Protein AF-A0A6V7IUK2-F1 (afdb_monomer_lite)

Structure (mmCIF, N/CA/C/O backbone):
data_AF-A0A6V7IUK2-F1
#
_entry.id   AF-A0A6V7IUK2-F1
#
loop_
_atom_site.group_PDB
_atom_site.id
_atom_site.type_symbol
_atom_site.label_atom_id
_atom_site.label_alt_id
_atom_site.label_comp_id
_atom_site.label_asym_id
_atom_site.label_entity_id
_atom_site.label_seq_id
_atom_site.pdbx_PDB_ins_code
_atom_site.Cartn_x
_atom_site.Cartn_y
_atom_site.Cartn_z
_atom_site.occupancy
_atom_site.B_iso_or_equiv
_atom_site.auth_seq_id
_atom_site.auth_comp_id
_atom_site.auth_asym_id
_atom_site.auth_atom_id
_atom_site.pdbx_PDB_model_num
ATOM 1 N N . TYR A 1 1 ? -4.879 20.194 17.201 1.00 34.03 1 TYR A N 1
ATOM 2 C CA . TYR A 1 1 ? -4.768 18.746 16.949 1.00 34.03 1 TYR A CA 1
ATOM 3 C C . TYR A 1 1 ? -3.937 18.128 18.060 1.00 34.03 1 TYR A C 1
ATOM 5 O O . TYR A 1 1 ? -2.717 18.148 17.996 1.00 34.03 1 TYR A O 1
ATOM 13 N N . SER A 1 2 ? -4.592 17.728 19.152 1.00 26.80 2 SER A N 1
ATOM 14 C CA . SER A 1 2 ? -3.918 17.222 20.351 1.00 26.80 2 SER A CA 1
ATOM 15 C C . SER A 1 2 ? -3.700 15.717 20.202 1.00 26.80 2 SER A C 1
ATOM 17 O O . SER A 1 2 ? -4.651 14.947 20.303 1.00 26.80 2 SER A O 1
ATOM 19 N N . PHE A 1 3 ? -2.460 15.304 19.933 1.00 36.00 3 PHE A N 1
ATOM 20 C CA . PHE A 1 3 ? -2.015 13.919 20.094 1.00 36.00 3 PHE A CA 1
ATOM 21 C C . PHE A 1 3 ? -1.876 13.629 21.594 1.00 36.00 3 PHE A C 1
ATOM 23 O O . PHE A 1 3 ? -0.787 13.616 22.158 1.00 36.00 3 PHE A O 1
ATOM 30 N N . TYR A 1 4 ? -3.005 13.431 22.260 1.00 38.09 4 TYR A N 1
ATOM 31 C CA . TYR A 1 4 ? -3.057 12.794 23.566 1.00 38.09 4 TYR A CA 1
ATOM 32 C C . TYR A 1 4 ? -3.874 11.528 23.385 1.00 38.09 4 TYR A C 1
ATOM 34 O O . TYR A 1 4 ? -5.070 11.621 23.144 1.00 38.09 4 TYR A O 1
ATOM 42 N N . ASN A 1 5 ? -3.242 10.361 23.506 1.00 32.66 5 ASN A N 1
ATOM 43 C CA . ASN A 1 5 ? -3.764 9.340 24.409 1.00 32.66 5 ASN A CA 1
ATOM 44 C C . ASN A 1 5 ? -2.790 8.170 24.586 1.00 32.66 5 ASN A C 1
ATOM 46 O O . ASN A 1 5 ? -2.592 7.328 23.717 1.00 32.66 5 ASN A O 1
ATOM 50 N N . ARG A 1 6 ? -2.166 8.192 25.770 1.00 34.81 6 ARG A N 1
ATOM 51 C CA . ARG A 1 6 ? -2.012 7.080 26.717 1.00 34.81 6 ARG A CA 1
ATOM 52 C C . ARG A 1 6 ? -2.088 5.672 26.117 1.00 34.81 6 ARG A C 1
ATOM 54 O O . ARG A 1 6 ? -3.158 5.108 25.928 1.00 34.81 6 ARG A O 1
ATOM 61 N N . VAL A 1 7 ? -0.914 5.064 25.973 1.00 36.41 7 VAL A N 1
ATOM 62 C CA . VAL A 1 7 ? -0.760 3.610 25.909 1.00 36.41 7 VAL A CA 1
ATOM 63 C C . VAL A 1 7 ? -0.967 3.049 27.319 1.00 36.41 7 VAL A C 1
ATOM 65 O O . VAL A 1 7 ? -0.071 3.138 28.154 1.00 36.41 7 VAL A O 1
ATOM 68 N N . CYS A 1 8 ? -2.124 2.448 27.587 1.00 32.81 8 CYS A N 1
ATOM 69 C CA . CYS A 1 8 ? -2.295 1.527 28.710 1.00 32.81 8 CYS A CA 1
ATOM 70 C C . CYS A 1 8 ? -2.290 0.098 28.156 1.00 32.81 8 CYS A C 1
ATOM 72 O O . CYS A 1 8 ? -3.260 -0.352 27.556 1.00 32.81 8 CYS A O 1
ATOM 74 N N . ARG A 1 9 ? -1.175 -0.623 28.331 1.00 39.91 9 ARG A N 1
ATOM 75 C CA . ARG A 1 9 ? -1.106 -2.073 28.097 1.00 39.91 9 ARG A CA 1
ATOM 76 C C . ARG A 1 9 ? -1.384 -2.795 29.413 1.00 39.91 9 ARG A C 1
ATOM 78 O O . ARG A 1 9 ? -0.522 -2.812 30.288 1.00 39.91 9 ARG A O 1
ATOM 85 N N . CYS A 1 10 ? -2.523 -3.472 29.526 1.00 35.16 10 CYS A N 1
ATOM 86 C CA . CYS A 1 10 ? -2.682 -4.557 30.495 1.00 35.16 10 CYS A CA 1
ATOM 87 C C . CYS A 1 10 ? -1.971 -5.802 29.949 1.00 35.16 10 CYS A C 1
ATOM 89 O O . CYS A 1 10 ? -2.578 -6.665 29.322 1.00 35.16 10 CYS A O 1
ATOM 91 N N . ASN A 1 11 ? -0.652 -5.872 30.137 1.00 35.56 11 ASN A N 1
ATOM 92 C CA . ASN A 1 11 ? 0.118 -7.069 29.820 1.00 35.56 11 ASN A CA 1
ATOM 93 C C . ASN A 1 11 ? -0.055 -8.061 30.985 1.00 35.56 11 ASN A C 1
ATOM 95 O O . ASN A 1 11 ? 0.592 -7.920 32.021 1.00 35.56 11 ASN A O 1
ATOM 99 N N . PHE A 1 12 ? -0.947 -9.048 30.844 1.00 38.00 12 PHE A N 1
ATOM 100 C CA . PHE A 1 12 ? -1.102 -10.170 31.788 1.00 38.00 12 PHE A CA 1
ATOM 101 C C . PHE A 1 12 ? 0.056 -11.176 31.633 1.00 38.00 12 PHE A C 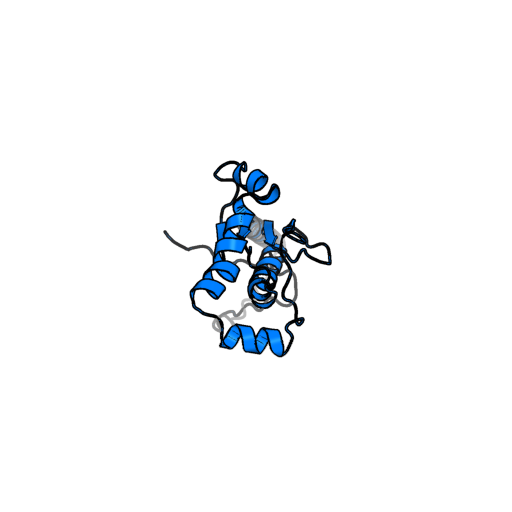1
ATOM 103 O O . PHE A 1 12 ? -0.129 -12.370 31.419 1.00 38.00 12 PHE A O 1
ATOM 110 N N . GLY A 1 13 ? 1.284 -10.670 31.708 1.00 38.56 13 GLY A N 1
ATOM 111 C CA . GLY A 1 13 ? 2.506 -11.425 31.497 1.00 38.56 13 GLY A CA 1
ATOM 112 C C . GLY A 1 13 ? 3.643 -10.832 32.313 1.00 38.56 13 GLY A C 1
ATOM 113 O O . GLY A 1 13 ? 4.336 -9.932 31.855 1.00 38.56 13 GLY A O 1
ATOM 114 N N . SER A 1 14 ? 3.877 -11.431 33.483 1.00 36.75 14 SER A N 1
ATOM 115 C CA . SER A 1 14 ? 5.091 -11.331 34.313 1.00 36.75 14 SER A CA 1
ATOM 116 C C . SER A 1 14 ? 5.326 -10.017 35.083 1.00 36.75 14 SER A C 1
ATOM 118 O O . SER A 1 14 ? 5.820 -9.033 34.553 1.00 36.75 14 SER A O 1
ATOM 120 N N . ARG A 1 15 ? 5.093 -10.105 36.403 1.00 32.69 15 ARG A N 1
ATOM 121 C CA . ARG A 1 15 ? 5.596 -9.242 37.494 1.00 32.69 15 ARG A CA 1
ATOM 122 C C . ARG A 1 15 ? 5.200 -7.763 37.449 1.00 32.69 15 ARG A C 1
ATOM 124 O O . ARG A 1 15 ? 5.871 -6.916 36.872 1.00 32.69 15 ARG A O 1
ATOM 131 N N . ILE A 1 16 ? 4.164 -7.451 38.223 1.00 32.62 16 ILE A N 1
ATOM 132 C CA . ILE A 1 16 ? 3.843 -6.088 38.639 1.00 32.62 16 ILE A CA 1
ATOM 133 C C . ILE A 1 16 ? 4.834 -5.686 39.743 1.00 32.62 16 ILE A C 1
ATOM 135 O O . ILE A 1 16 ? 4.763 -6.203 40.857 1.00 32.62 16 ILE A O 1
ATOM 139 N N . TYR A 1 17 ? 5.760 -4.777 39.439 1.00 29.52 17 TYR A N 1
ATOM 140 C CA . TYR A 1 17 ? 6.566 -4.090 40.449 1.00 29.52 17 TYR A CA 1
ATOM 141 C C . TYR A 1 17 ? 5.876 -2.772 40.807 1.00 29.52 17 TYR A C 1
ATOM 143 O O . TYR A 1 17 ? 5.916 -1.812 40.042 1.00 29.52 17 TYR A O 1
ATOM 151 N N . PHE A 1 18 ? 5.237 -2.721 41.975 1.00 31.45 18 PHE A N 1
ATOM 152 C CA . PHE A 1 18 ? 4.810 -1.459 42.571 1.00 31.45 18 PHE A CA 1
ATOM 153 C C . PHE A 1 18 ? 6.009 -0.838 43.299 1.00 31.45 18 PHE A C 1
ATOM 155 O O . PHE A 1 18 ? 6.394 -1.308 44.368 1.00 31.45 18 PHE A O 1
ATOM 162 N N . TYR A 1 19 ? 6.605 0.215 42.734 1.00 27.69 19 TYR A N 1
ATOM 163 C CA . TYR A 1 19 ? 7.502 1.093 43.490 1.00 27.69 19 TYR A CA 1
ATOM 164 C C . TYR A 1 19 ? 6.646 1.965 44.416 1.00 27.69 19 TYR A C 1
ATOM 166 O O . TYR A 1 19 ? 6.099 2.986 44.006 1.00 27.69 19 TYR A O 1
ATOM 174 N N . LEU A 1 20 ? 6.489 1.520 45.663 1.00 35.44 20 LEU A N 1
ATOM 175 C CA . LEU A 1 20 ? 5.930 2.330 46.744 1.00 35.44 20 LEU A CA 1
ATOM 176 C C . LEU A 1 20 ? 7.048 3.203 47.350 1.00 35.44 20 LEU A C 1
ATOM 178 O O . LEU A 1 20 ? 8.143 2.687 47.587 1.00 35.44 20 LEU A O 1
ATOM 182 N N . PRO A 1 21 ? 6.809 4.502 47.618 1.00 29.88 21 PRO A N 1
ATOM 183 C CA . PRO A 1 21 ? 7.774 5.355 48.304 1.00 29.88 21 PRO A CA 1
ATOM 184 C C . PRO A 1 21 ? 8.076 4.808 49.706 1.00 29.88 21 PRO A C 1
ATOM 186 O O . PRO A 1 21 ? 7.180 4.365 50.425 1.00 29.88 21 PRO A O 1
ATOM 189 N N . SER A 1 22 ? 9.343 4.869 50.108 1.00 36.28 22 SER A N 1
ATOM 190 C CA . SER A 1 22 ? 9.926 4.278 51.322 1.00 36.28 22 SER A CA 1
ATOM 191 C C . SER A 1 22 ? 9.478 4.898 52.661 1.00 36.28 22 SER A C 1
ATOM 193 O O . SER A 1 22 ? 10.159 4.731 53.668 1.00 36.28 22 SER A O 1
ATOM 195 N N . SER A 1 23 ? 8.339 5.593 52.718 1.00 35.88 23 SER A N 1
ATOM 196 C CA . SER A 1 23 ? 7.868 6.313 53.912 1.00 35.88 23 SER A CA 1
ATOM 197 C C . SER A 1 23 ? 6.801 5.589 54.748 1.00 35.88 23 SER A C 1
ATOM 199 O O . SER A 1 23 ? 6.322 6.159 55.722 1.00 35.88 23 SER A O 1
ATOM 201 N N . PHE A 1 24 ? 6.448 4.332 54.445 1.00 41.28 24 PHE A N 1
ATOM 202 C CA . PHE A 1 24 ? 5.390 3.599 55.169 1.00 41.28 24 PHE A CA 1
ATOM 203 C C . PHE A 1 24 ? 5.816 2.234 55.738 1.00 41.28 24 PHE A C 1
ATOM 205 O O . PHE A 1 24 ? 5.001 1.323 55.876 1.00 41.28 24 PHE A O 1
ATOM 212 N N . TYR A 1 25 ? 7.075 2.092 56.161 1.00 36.56 25 TYR A N 1
ATOM 213 C CA . TYR A 1 25 ? 7.457 1.047 57.124 1.00 36.56 25 TYR A CA 1
ATOM 214 C C . TYR A 1 25 ? 7.071 1.491 58.544 1.00 36.56 25 TYR A C 1
ATOM 216 O O . TYR A 1 25 ? 7.912 1.804 59.379 1.00 36.56 25 TYR A O 1
ATOM 224 N N . GLY A 1 26 ? 5.767 1.563 58.804 1.00 32.22 26 GLY A N 1
ATOM 225 C CA . GLY A 1 26 ? 5.199 1.820 60.123 1.00 32.22 26 GLY A CA 1
ATOM 226 C C . GLY A 1 26 ? 4.208 0.718 60.451 1.00 32.22 26 GLY A C 1
ATOM 227 O O . GLY A 1 26 ? 3.106 0.689 59.909 1.00 32.22 26 GLY A O 1
ATOM 228 N N . ALA A 1 27 ? 4.623 -0.219 61.300 1.00 41.84 27 ALA A N 1
ATOM 229 C CA . ALA A 1 27 ? 3.822 -1.350 61.740 1.00 41.84 27 ALA A CA 1
ATOM 230 C C . ALA A 1 27 ? 2.506 -0.882 62.387 1.00 41.84 27 ALA A C 1
ATOM 232 O O . ALA A 1 27 ? 2.485 -0.448 63.535 1.00 41.84 27 ALA A O 1
ATOM 233 N N . PHE A 1 28 ? 1.395 -1.016 61.664 1.00 32.41 28 PHE A N 1
ATOM 234 C CA . PHE A 1 28 ? 0.052 -0.879 62.219 1.00 32.41 28 PHE A CA 1
ATOM 235 C C . PHE A 1 28 ? -0.680 -2.212 62.043 1.00 32.41 28 PHE A C 1
ATOM 237 O O . PHE A 1 28 ? -1.428 -2.440 61.093 1.00 32.41 28 PHE A O 1
ATOM 244 N N . MET A 1 29 ? -0.417 -3.138 62.969 1.00 35.12 29 MET A N 1
ATOM 245 C CA . MET A 1 29 ? -1.162 -4.390 63.111 1.00 35.12 29 MET A CA 1
ATOM 246 C C . MET A 1 29 ? -2.574 -4.075 63.624 1.00 35.12 29 MET A C 1
ATOM 248 O O . MET A 1 29 ? -2.879 -4.214 64.808 1.00 35.12 29 MET A O 1
ATOM 252 N N . ILE A 1 30 ? -3.455 -3.624 62.729 1.00 41.69 30 ILE A N 1
ATOM 253 C CA . ILE A 1 30 ? -4.883 -3.500 63.023 1.00 41.69 30 ILE A CA 1
ATOM 254 C C . ILE A 1 30 ? -5.449 -4.918 63.127 1.00 41.69 30 ILE A C 1
ATOM 256 O O . ILE A 1 30 ? -5.528 -5.635 62.128 1.00 41.69 30 ILE A O 1
ATOM 260 N N . ARG A 1 31 ? -5.888 -5.327 64.327 1.00 42.34 31 ARG A N 1
ATOM 261 C CA . ARG A 1 31 ? -6.747 -6.510 64.505 1.00 42.34 31 ARG A CA 1
ATOM 262 C C . ARG A 1 31 ? -8.021 -6.315 63.673 1.00 42.34 31 ARG A C 1
ATOM 264 O O . ARG A 1 31 ? -8.949 -5.609 64.063 1.00 42.34 31 ARG A O 1
ATOM 271 N N . TYR A 1 32 ? -8.035 -6.917 62.488 1.00 40.19 32 TYR A N 1
ATOM 272 C CA . TYR A 1 32 ? -9.094 -6.788 61.491 1.00 40.19 32 TYR A CA 1
ATOM 273 C C . TYR A 1 32 ? -10.211 -7.805 61.773 1.00 40.19 32 TYR A C 1
ATOM 275 O O . TYR A 1 32 ? -10.085 -8.988 61.456 1.00 40.19 32 TYR A O 1
ATOM 283 N N . GLY A 1 33 ? -11.312 -7.355 62.380 1.00 47.06 33 GLY A N 1
ATOM 284 C CA . GLY A 1 33 ? -12.516 -8.175 62.568 1.00 47.06 33 GLY A CA 1
ATOM 285 C C . GLY A 1 33 ? -13.192 -8.540 61.236 1.00 47.06 33 GLY A C 1
ATOM 286 O O . GLY A 1 33 ? -13.103 -7.787 60.264 1.00 47.06 33 GLY A O 1
ATOM 287 N N . ASN A 1 34 ? -13.897 -9.678 61.191 1.00 57.56 34 ASN A N 1
ATOM 288 C CA . ASN A 1 34 ? -14.511 -10.245 59.974 1.00 57.56 34 ASN A CA 1
ATOM 289 C C . ASN A 1 34 ? -15.402 -9.264 59.179 1.00 57.56 34 ASN A C 1
ATOM 291 O O . ASN A 1 34 ? -15.435 -9.331 57.953 1.00 57.56 34 ASN A O 1
ATOM 295 N N . SER A 1 35 ? -16.054 -8.303 59.843 1.00 57.59 35 SER A N 1
ATOM 296 C CA . SER A 1 35 ? -16.846 -7.248 59.185 1.00 57.59 35 SER A CA 1
ATOM 297 C C . SER A 1 35 ? -15.984 -6.273 58.360 1.00 57.59 35 SER A C 1
ATOM 299 O O . SER A 1 35 ? -16.288 -5.988 57.201 1.00 57.59 35 SER A O 1
ATOM 301 N N . LYS A 1 36 ? -14.835 -5.837 58.898 1.00 61.09 36 LYS A N 1
ATOM 302 C CA . LYS A 1 36 ? -13.908 -4.937 58.189 1.00 61.09 36 LYS A CA 1
ATOM 303 C C . LYS A 1 36 ? -13.193 -5.642 57.030 1.00 61.09 36 LYS A C 1
ATOM 305 O O . LYS A 1 36 ? -12.895 -5.003 56.026 1.00 61.09 36 LYS A O 1
ATOM 310 N N . LYS A 1 37 ? -12.977 -6.963 57.128 1.00 62.78 37 LYS A N 1
ATOM 311 C CA . LYS A 1 37 ? -12.449 -7.792 56.026 1.00 62.78 37 LYS A CA 1
ATOM 312 C C . LYS A 1 37 ? -13.415 -7.850 54.839 1.00 62.78 37 LYS A C 1
ATOM 314 O O . LYS A 1 37 ? -12.981 -7.681 53.706 1.00 62.78 37 LYS A O 1
ATOM 319 N N . MET A 1 38 ? -14.716 -8.022 55.091 1.00 66.94 38 MET A N 1
ATOM 320 C CA . MET A 1 38 ? -15.732 -7.992 54.029 1.00 66.94 38 MET A CA 1
ATOM 321 C C . MET A 1 38 ? -15.861 -6.608 53.382 1.00 66.94 38 MET A C 1
ATOM 323 O O . MET A 1 38 ? -16.020 -6.525 52.168 1.00 66.94 38 MET A O 1
ATOM 327 N N . ALA A 1 39 ? -15.751 -5.525 54.157 1.00 76.25 39 ALA A N 1
ATOM 328 C CA . ALA A 1 39 ? -15.745 -4.164 53.613 1.00 76.25 39 ALA A CA 1
ATOM 329 C C . ALA A 1 39 ? -14.512 -3.894 52.727 1.00 76.25 39 ALA A C 1
ATOM 331 O O . ALA A 1 39 ? -14.652 -3.360 51.629 1.00 76.25 39 ALA A O 1
ATOM 332 N N . MET A 1 40 ? -13.325 -4.336 53.157 1.00 78.38 40 MET A N 1
ATOM 333 C CA . MET A 1 40 ? -12.090 -4.260 52.367 1.00 78.38 40 MET A CA 1
ATOM 334 C C . MET A 1 40 ? -12.160 -5.089 51.081 1.00 78.38 40 MET A C 1
ATOM 336 O O . MET A 1 40 ? -11.781 -4.586 50.030 1.00 78.38 40 MET A O 1
ATOM 340 N N . LEU A 1 41 ? -12.680 -6.325 51.125 1.00 80.12 41 LEU A N 1
ATOM 341 C CA . LEU A 1 41 ? -12.854 -7.146 49.917 1.00 80.12 41 LEU A CA 1
ATOM 342 C C . LEU A 1 41 ? -13.822 -6.499 48.920 1.00 80.12 41 LEU A C 1
ATOM 344 O O . LEU A 1 41 ? -13.554 -6.499 47.721 1.00 80.12 41 LEU A O 1
ATOM 348 N N . LYS A 1 42 ? -14.925 -5.918 49.405 1.00 82.00 42 LYS A N 1
ATOM 349 C CA . LYS A 1 42 ? -15.879 -5.185 48.561 1.00 82.00 42 LYS A CA 1
ATOM 350 C C . LYS A 1 42 ? -15.233 -3.960 47.916 1.00 82.00 42 LYS A C 1
ATOM 352 O O . LYS A 1 42 ? -15.442 -3.729 46.731 1.00 82.00 42 LYS A O 1
ATOM 357 N N . PHE A 1 43 ? -14.419 -3.219 48.666 1.00 86.75 43 PHE A N 1
ATOM 358 C CA . PHE A 1 43 ? -13.679 -2.072 48.142 1.00 86.75 43 PHE A CA 1
ATOM 359 C C . PHE A 1 43 ? -12.639 -2.485 47.091 1.00 86.75 43 PHE A C 1
ATOM 361 O O . PHE A 1 43 ? -12.578 -1.880 46.026 1.00 86.75 43 PHE A O 1
ATOM 368 N N . LEU A 1 44 ? -11.877 -3.557 47.339 1.00 87.12 44 LEU A N 1
ATOM 369 C CA . LEU A 1 44 ? -10.900 -4.090 46.383 1.00 87.12 44 LEU A CA 1
ATOM 370 C C . LEU A 1 44 ? -11.575 -4.605 45.102 1.00 87.12 44 LEU A C 1
ATOM 372 O O . LEU A 1 44 ? -11.074 -4.380 44.004 1.00 87.12 44 LEU A O 1
ATOM 376 N N . SER A 1 45 ? -12.730 -5.261 45.245 1.00 86.19 45 SER A N 1
ATOM 377 C CA . SER A 1 45 ? -13.557 -5.715 44.125 1.00 86.19 45 SER A CA 1
ATOM 378 C C . SER A 1 45 ? -14.091 -4.540 43.307 1.00 86.19 45 SER A C 1
ATOM 380 O O . SER A 1 45 ? -14.032 -4.586 42.083 1.00 86.19 45 SER A O 1
ATOM 382 N N . LEU A 1 46 ? -14.590 -3.486 43.960 1.00 88.75 46 LEU A N 1
ATOM 383 C CA . LEU A 1 46 ? -15.049 -2.261 43.298 1.00 88.75 46 LEU A CA 1
ATOM 384 C C . LEU A 1 46 ? -13.906 -1.558 42.562 1.00 88.75 46 LEU A C 1
ATOM 386 O O . LEU A 1 46 ? -14.088 -1.137 41.424 1.00 88.75 46 LEU A O 1
ATOM 390 N N . LEU A 1 47 ? -12.723 -1.486 43.176 1.00 87.00 47 LEU A N 1
ATOM 391 C CA . LEU A 1 47 ? -11.529 -0.915 42.558 1.00 87.00 47 LEU A CA 1
ATOM 392 C C . LEU A 1 47 ? -11.094 -1.719 41.322 1.00 87.00 47 LEU A C 1
ATOM 394 O O . LEU A 1 47 ? -10.788 -1.126 40.294 1.00 87.00 47 LEU A O 1
ATOM 398 N N . MET A 1 48 ? -11.122 -3.054 41.388 1.00 85.62 48 MET A N 1
ATOM 399 C CA . MET A 1 48 ? -10.832 -3.920 40.238 1.00 85.62 48 MET A CA 1
ATOM 400 C C . MET A 1 48 ? -11.830 -3.724 39.094 1.00 85.62 48 MET A C 1
ATOM 402 O O . MET A 1 48 ? -11.421 -3.580 37.947 1.00 85.62 48 MET A O 1
ATOM 406 N N . VAL A 1 49 ? -13.131 -3.667 39.395 1.00 86.44 49 VAL A N 1
ATOM 407 C CA . VAL A 1 49 ? -14.168 -3.407 38.382 1.00 86.44 49 VAL A CA 1
ATOM 408 C C . VAL A 1 49 ? -13.973 -2.026 37.752 1.00 86.44 49 VAL A C 1
ATOM 410 O O . VAL A 1 49 ? -14.052 -1.899 36.534 1.00 86.44 49 VAL A O 1
ATOM 413 N N . LEU A 1 50 ? -13.643 -1.007 38.550 1.00 83.19 50 LEU A N 1
ATOM 414 C CA . LEU A 1 50 ? -13.374 0.344 38.056 1.00 83.19 50 LEU A CA 1
ATOM 415 C C . LEU A 1 50 ? -12.147 0.389 37.127 1.00 83.19 50 LEU A C 1
ATOM 417 O O . LEU A 1 50 ? -12.193 1.046 36.091 1.00 83.19 50 LEU A O 1
ATOM 421 N N . LEU A 1 51 ? -11.079 -0.345 37.460 1.00 81.44 51 LEU A N 1
ATOM 422 C CA . LEU A 1 51 ? -9.877 -0.456 36.625 1.00 81.44 51 LEU A CA 1
ATOM 423 C C . LEU A 1 51 ? -10.147 -1.188 35.301 1.00 81.44 51 LEU A C 1
ATOM 425 O O . LEU A 1 51 ? -9.594 -0.804 34.274 1.00 81.44 51 LEU A O 1
ATOM 429 N N . ILE A 1 52 ? -11.014 -2.205 35.303 1.00 79.00 52 ILE A N 1
ATOM 430 C CA . ILE A 1 52 ? -11.417 -2.922 34.082 1.00 79.00 52 ILE A CA 1
ATOM 431 C C . ILE A 1 52 ? -12.272 -2.020 33.178 1.00 79.00 52 ILE A C 1
ATOM 433 O O . ILE A 1 52 ? -12.074 -2.012 31.967 1.00 79.00 52 ILE A O 1
ATOM 437 N N . VAL A 1 53 ? -13.177 -1.220 33.752 1.00 76.25 53 VAL A N 1
ATOM 438 C CA . VAL A 1 53 ? -14.030 -0.275 33.005 1.00 76.25 53 VAL A CA 1
ATOM 439 C C . VAL A 1 53 ? -13.222 0.868 32.375 1.00 76.25 53 VAL A C 1
ATOM 441 O O . VAL A 1 53 ? -13.604 1.376 31.326 1.00 76.25 53 VAL A O 1
ATOM 444 N N . GLN A 1 54 ? -12.089 1.254 32.971 1.00 66.50 54 GLN A N 1
ATOM 445 C CA . GLN A 1 54 ? -11.174 2.257 32.406 1.00 66.50 54 GLN A CA 1
ATOM 446 C C . GLN A 1 54 ? -10.245 1.716 31.309 1.00 66.50 54 GLN A C 1
ATOM 448 O O . GLN A 1 54 ? -9.471 2.485 30.734 1.00 66.50 54 GLN A O 1
ATOM 453 N N . CYS A 1 55 ? -10.304 0.420 30.994 1.00 59.78 55 CYS A N 1
ATOM 454 C CA . CYS A 1 55 ? -9.626 -0.124 29.827 1.00 59.78 55 CYS A CA 1
ATOM 455 C C . CYS A 1 55 ? -10.414 0.288 28.575 1.00 59.78 55 CYS A C 1
ATOM 457 O O . CYS A 1 55 ? -11.211 -0.484 28.047 1.00 59.78 55 CYS A O 1
ATOM 459 N N . GLU A 1 56 ? -10.227 1.533 28.127 1.00 55.72 56 GLU A N 1
ATOM 460 C CA . GLU A 1 56 ? -10.739 1.970 26.831 1.00 55.72 56 GLU A CA 1
ATOM 461 C C . GLU A 1 56 ? -10.251 0.998 25.752 1.00 55.72 56 GLU A C 1
ATOM 463 O O . GLU A 1 56 ? -9.069 0.645 25.686 1.00 55.72 56 GLU A O 1
ATOM 468 N N . SER A 1 57 ? -11.177 0.560 24.904 1.00 55.31 57 SER A N 1
ATOM 469 C CA . SER A 1 57 ? -10.872 -0.169 23.683 1.00 55.31 57 SER A CA 1
ATOM 470 C C . SER A 1 57 ? -9.886 0.673 22.876 1.00 55.31 57 SER A C 1
ATOM 472 O O . SER A 1 57 ? -10.249 1.737 22.375 1.00 55.31 57 SER A O 1
ATOM 474 N N . THR A 1 58 ? -8.630 0.240 22.755 1.00 61.28 58 THR A N 1
ATOM 475 C CA . THR A 1 58 ? -7.696 0.894 21.836 1.00 61.28 58 THR A CA 1
ATOM 476 C C . THR A 1 58 ? -8.326 0.850 20.450 1.00 61.28 58 THR A C 1
ATOM 478 O O . THR A 1 58 ? -8.608 -0.241 19.951 1.00 61.28 58 THR A O 1
ATOM 481 N N . SER A 1 59 ? -8.602 2.012 19.856 1.00 67.38 59 SER A N 1
ATOM 482 C CA . SER A 1 59 ? -9.253 2.054 18.548 1.00 67.38 59 SER A CA 1
ATOM 483 C C . SER A 1 59 ? -8.329 1.431 17.504 1.00 67.38 59 SER A C 1
ATOM 485 O O . SER A 1 59 ? -7.236 1.934 17.224 1.00 67.38 59 SER A O 1
ATOM 487 N N . ALA A 1 60 ? -8.759 0.301 16.952 1.00 87.62 60 ALA A N 1
ATOM 488 C CA . ALA A 1 60 ? -8.116 -0.334 15.821 1.00 87.62 60 ALA A CA 1
ATOM 489 C C . ALA A 1 60 ? -8.333 0.532 14.575 1.00 87.62 60 ALA A C 1
ATOM 491 O O . ALA A 1 60 ? -9.369 0.444 13.924 1.00 87.62 60 ALA A O 1
ATOM 492 N N . LEU A 1 61 ? -7.353 1.383 14.259 1.00 94.56 61 LEU A N 1
ATOM 493 C CA . LEU A 1 61 ? -7.349 2.152 13.010 1.00 94.56 61 LEU A CA 1
ATOM 494 C C . LEU A 1 61 ? -7.457 1.235 11.785 1.00 94.56 61 LEU A C 1
ATOM 496 O O . LEU A 1 61 ? -6.813 0.180 11.735 1.00 94.56 61 LEU A O 1
ATOM 500 N N . ARG A 1 62 ? -8.206 1.691 10.781 1.00 96.75 62 ARG A N 1
ATOM 501 C CA . ARG A 1 62 ? -8.208 1.147 9.422 1.00 96.75 62 ARG A CA 1
ATOM 502 C C . ARG A 1 62 ? -7.191 1.919 8.590 1.00 96.75 62 ARG A C 1
ATOM 504 O O . ARG A 1 62 ? -7.369 3.105 8.314 1.00 96.75 62 ARG A O 1
ATOM 511 N N . ILE A 1 63 ? -6.116 1.246 8.209 1.00 97.88 63 ILE A N 1
ATOM 512 C CA . ILE A 1 63 ? -4.964 1.824 7.522 1.00 97.88 63 ILE A CA 1
ATOM 513 C C . ILE A 1 63 ? -4.965 1.332 6.080 1.00 97.88 63 ILE A C 1
ATOM 515 O O . ILE A 1 63 ? -4.937 0.127 5.835 1.00 97.88 63 ILE A O 1
ATOM 519 N N . LEU A 1 64 ? -4.945 2.266 5.135 1.00 98.06 64 LEU A N 1
ATOM 520 C CA . LEU A 1 64 ? -4.604 1.974 3.748 1.00 98.06 64 LEU A CA 1
ATOM 521 C C . LEU A 1 64 ? -3.134 2.300 3.533 1.00 98.06 64 LEU A C 1
ATOM 523 O O . LEU A 1 64 ? -2.689 3.402 3.855 1.00 98.06 64 LEU A O 1
ATOM 527 N N . SER A 1 65 ? -2.382 1.374 2.956 1.00 97.50 65 SER A N 1
ATOM 528 C CA . SER A 1 65 ? -0.993 1.627 2.612 1.00 97.50 65 SER A CA 1
ATOM 529 C C . SER A 1 65 ? -0.708 1.354 1.145 1.00 97.50 65 SER A C 1
ATOM 531 O O . SER A 1 65 ? -1.059 0.293 0.636 1.00 97.50 65 SER A O 1
ATOM 533 N N . VAL A 1 66 ? -0.081 2.315 0.465 1.00 96.62 66 VAL A N 1
ATOM 534 C CA . VAL A 1 66 ? 0.124 2.301 -0.985 1.00 96.62 66 VAL A CA 1
ATOM 535 C C . VAL A 1 66 ? 1.613 2.312 -1.308 1.00 96.62 66 VAL A C 1
ATOM 537 O O . VAL A 1 66 ? 2.281 3.318 -1.096 1.00 96.62 66 VAL A O 1
ATOM 540 N N . TRP A 1 67 ? 2.107 1.184 -1.827 1.00 95.81 67 TRP A N 1
ATOM 541 C CA . TRP A 1 67 ? 3.521 0.939 -2.141 1.00 95.81 67 TRP A CA 1
ATOM 542 C C . TRP A 1 67 ? 3.644 0.392 -3.566 1.00 95.81 67 TRP A C 1
ATOM 544 O O . TRP A 1 67 ? 3.771 -0.822 -3.781 1.00 95.81 67 TRP A O 1
ATOM 554 N N . PRO A 1 68 ? 3.491 1.271 -4.566 1.00 93.38 68 PRO A N 1
ATOM 555 C CA . PRO A 1 68 ? 3.314 0.864 -5.950 1.00 93.38 68 PRO 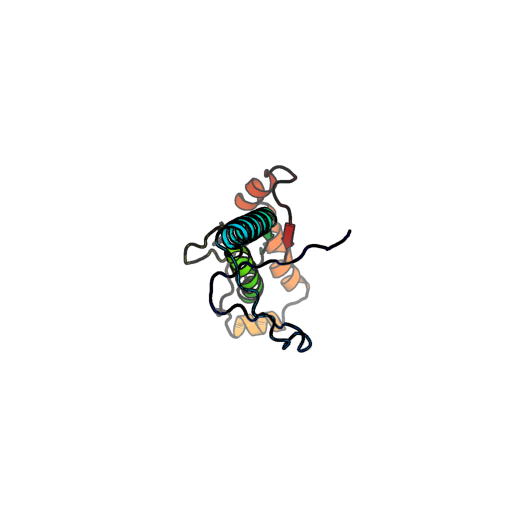A CA 1
ATOM 556 C C . PRO A 1 68 ? 4.643 0.568 -6.653 1.00 93.38 68 PRO A C 1
ATOM 558 O O . PRO A 1 68 ? 4.629 0.001 -7.739 1.00 93.38 68 PRO A O 1
ATOM 561 N N . PHE A 1 69 ? 5.794 0.923 -6.074 1.00 92.06 69 PHE A N 1
ATOM 562 C CA . PHE A 1 69 ? 7.077 0.665 -6.715 1.00 92.06 69 PHE A CA 1
ATOM 563 C C . PHE A 1 69 ? 7.455 -0.824 -6.633 1.00 92.06 69 PHE A C 1
ATOM 565 O O . PHE A 1 69 ? 7.463 -1.446 -5.569 1.00 92.06 69 PHE A O 1
ATOM 572 N N . ALA A 1 70 ? 7.823 -1.424 -7.769 1.00 91.62 70 ALA A N 1
ATOM 573 C CA . ALA A 1 70 ? 8.123 -2.856 -7.882 1.00 91.62 70 ALA A CA 1
ATOM 574 C C . ALA A 1 70 ? 9.527 -3.258 -7.364 1.00 91.62 70 ALA A C 1
ATOM 576 O O . ALA A 1 70 ? 10.068 -4.298 -7.752 1.00 91.62 70 ALA A O 1
ATOM 577 N N . GLY A 1 71 ? 10.136 -2.458 -6.484 1.00 90.19 71 GLY A N 1
ATOM 578 C CA . GLY A 1 71 ? 11.434 -2.724 -5.859 1.00 90.19 71 GLY A CA 1
ATOM 579 C C . GLY A 1 71 ? 11.298 -3.268 -4.436 1.00 90.19 71 GLY A C 1
ATOM 580 O O . GLY A 1 71 ? 10.630 -2.676 -3.593 1.00 90.19 71 GLY A O 1
ATOM 581 N N . LYS A 1 72 ? 11.965 -4.385 -4.109 1.00 91.50 72 LYS A N 1
ATOM 582 C CA . LYS A 1 72 ? 11.837 -4.976 -2.759 1.00 91.50 72 LYS A CA 1
ATOM 583 C C . LYS A 1 72 ? 12.378 -4.075 -1.642 1.00 91.50 72 LYS A C 1
ATOM 585 O O . LYS A 1 72 ? 11.848 -4.116 -0.534 1.00 91.50 72 LYS A O 1
ATOM 590 N N . SER A 1 73 ? 13.412 -3.285 -1.928 1.00 90.88 73 SER A N 1
ATOM 591 C CA . SER A 1 73 ? 14.035 -2.334 -0.991 1.00 90.88 73 SER A CA 1
ATOM 592 C C . SER A 1 73 ? 13.082 -1.230 -0.530 1.00 90.88 73 SER A C 1
ATOM 594 O O . SER A 1 73 ? 13.146 -0.802 0.615 1.00 90.88 73 SER A O 1
ATOM 596 N N . HIS A 1 74 ? 12.189 -0.832 -1.422 1.00 91.62 74 HIS A N 1
ATOM 597 C CA . HIS A 1 74 ? 11.171 0.197 -1.258 1.00 91.62 74 HIS A CA 1
ATOM 598 C C . HIS A 1 74 ? 9.957 -0.312 -0.461 1.00 91.62 74 HIS A C 1
ATOM 600 O O . HIS A 1 74 ? 9.379 0.385 0.355 1.00 91.62 74 HIS A O 1
ATOM 606 N N . PHE A 1 75 ? 9.645 -1.603 -0.574 1.00 94.88 75 PHE A N 1
ATOM 607 C CA . PHE A 1 75 ? 8.544 -2.227 0.168 1.00 94.88 75 PHE A CA 1
ATOM 608 C C . PHE A 1 75 ? 8.910 -2.684 1.596 1.00 94.88 75 PHE A C 1
ATOM 610 O O . PHE A 1 75 ? 8.063 -2.688 2.490 1.00 94.88 75 PHE A O 1
ATOM 617 N N . ILE A 1 76 ? 10.147 -3.144 1.829 1.00 94.44 76 ILE A N 1
ATOM 618 C CA . ILE A 1 76 ? 10.483 -3.951 3.021 1.00 94.44 76 ILE A CA 1
ATOM 619 C C . ILE A 1 76 ? 10.248 -3.231 4.355 1.00 94.44 76 ILE A C 1
ATOM 621 O O . ILE A 1 76 ? 9.817 -3.855 5.324 1.00 94.44 76 ILE A O 1
ATOM 625 N N . HIS A 1 77 ? 10.508 -1.928 4.423 1.00 93.31 77 HIS A N 1
ATOM 626 C CA . HIS A 1 77 ? 10.324 -1.171 5.658 1.00 93.31 77 HIS A CA 1
ATOM 627 C C . HIS A 1 77 ? 8.841 -0.928 5.965 1.00 93.31 77 HIS A C 1
ATOM 629 O O . HIS A 1 77 ? 8.438 -1.034 7.125 1.00 93.31 77 HIS A O 1
ATOM 635 N N . GLY A 1 78 ? 8.028 -0.669 4.934 1.00 95.12 78 GLY A N 1
ATOM 636 C CA . GLY A 1 78 ? 6.574 -0.583 5.053 1.00 95.12 78 GLY A CA 1
ATOM 637 C C . GLY A 1 78 ? 5.977 -1.886 5.572 1.00 95.12 78 GLY A C 1
ATOM 638 O O . GLY A 1 78 ? 5.243 -1.879 6.557 1.00 95.12 78 GLY A O 1
ATOM 639 N N . ASP A 1 79 ? 6.375 -3.014 4.981 1.00 95.88 79 ASP A N 1
ATOM 640 C CA . ASP A 1 79 ? 5.927 -4.353 5.377 1.00 95.88 79 ASP A CA 1
ATOM 641 C C . ASP A 1 79 ? 6.193 -4.645 6.862 1.00 95.88 79 ASP A C 1
ATOM 643 O O . ASP A 1 79 ? 5.292 -5.060 7.590 1.00 95.88 79 ASP A O 1
ATOM 647 N N . ILE A 1 80 ? 7.407 -4.365 7.347 1.00 95.69 80 ILE A N 1
ATOM 648 C CA . ILE A 1 80 ? 7.772 -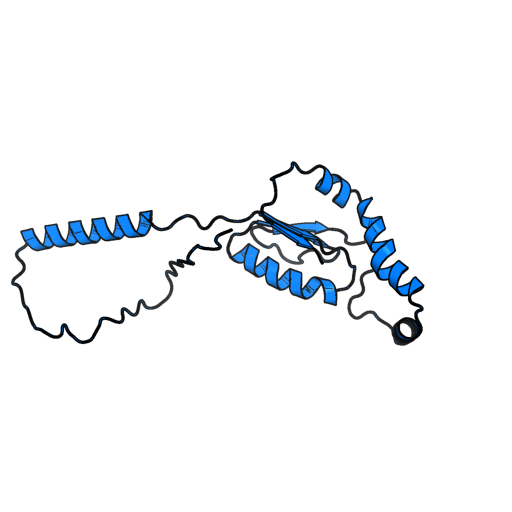4.583 8.756 1.00 95.69 80 ILE A CA 1
ATOM 649 C C . ILE A 1 80 ? 6.925 -3.705 9.687 1.00 95.69 80 ILE A C 1
ATOM 651 O O . ILE A 1 80 ? 6.371 -4.201 10.673 1.00 95.69 80 ILE A O 1
ATOM 655 N N . LEU A 1 81 ? 6.808 -2.410 9.379 1.00 95.94 81 LEU A N 1
ATOM 656 C CA . LEU A 1 81 ? 6.048 -1.462 10.192 1.00 95.94 81 LEU A CA 1
ATOM 657 C C . LEU A 1 81 ? 4.569 -1.854 10.268 1.00 95.94 81 LEU A C 1
ATOM 659 O O . LEU A 1 81 ? 3.991 -1.938 11.353 1.00 95.94 81 LEU A O 1
ATOM 663 N N . LEU A 1 82 ? 3.957 -2.103 9.114 1.00 97.06 82 LEU A N 1
ATOM 664 C CA . LEU A 1 82 ? 2.530 -2.362 9.002 1.00 97.06 82 LEU A CA 1
ATOM 665 C C . LEU A 1 82 ? 2.153 -3.715 9.604 1.00 97.06 82 LEU A C 1
ATOM 667 O O . LEU A 1 82 ? 1.099 -3.817 10.226 1.00 97.06 82 LEU A O 1
ATOM 671 N N . ARG A 1 83 ? 3.004 -4.745 9.492 1.00 96.25 83 ARG A N 1
ATOM 672 C CA . ARG A 1 83 ? 2.768 -6.034 10.164 1.00 96.25 83 ARG A CA 1
ATOM 673 C C . ARG A 1 83 ? 2.729 -5.876 11.675 1.00 96.25 83 ARG A C 1
ATOM 675 O O . ARG A 1 83 ? 1.881 -6.470 12.336 1.00 96.25 83 ARG A O 1
ATOM 682 N N . GLU A 1 84 ? 3.617 -5.056 12.233 1.00 94.88 84 GLU A N 1
ATOM 683 C CA . GLU A 1 84 ? 3.620 -4.789 13.670 1.00 94.88 84 GLU A CA 1
ATOM 684 C C . GLU A 1 84 ? 2.393 -3.970 14.102 1.00 94.88 84 GLU A C 1
ATOM 686 O O . GLU A 1 84 ? 1.875 -4.183 15.200 1.00 94.88 84 GLU A O 1
ATOM 691 N N . LEU A 1 85 ? 1.873 -3.085 13.243 1.00 95.00 85 LEU A N 1
ATOM 692 C CA . LEU A 1 85 ? 0.592 -2.406 13.473 1.00 95.00 85 LEU A CA 1
ATOM 693 C C . LEU A 1 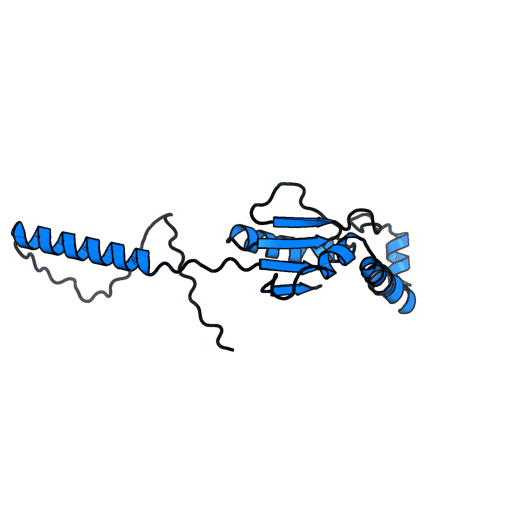85 ? -0.589 -3.384 13.405 1.00 95.00 85 LEU A C 1
ATOM 695 O O . LEU A 1 85 ? -1.423 -3.390 14.312 1.00 95.00 85 LEU A O 1
ATOM 699 N N . ALA A 1 86 ? -0.622 -4.267 12.407 1.00 95.44 86 ALA A N 1
ATOM 700 C CA . ALA A 1 86 ? -1.652 -5.294 12.277 1.00 95.44 86 ALA A CA 1
ATOM 701 C C . ALA A 1 86 ? -1.682 -6.234 13.494 1.00 95.44 86 ALA A C 1
ATOM 703 O O . ALA A 1 86 ? -2.738 -6.507 14.072 1.00 95.44 86 ALA A O 1
ATOM 704 N N . ARG A 1 87 ? -0.496 -6.632 13.980 1.00 93.19 87 ARG A N 1
ATOM 705 C CA . ARG A 1 87 ? -0.323 -7.431 15.204 1.00 93.19 87 ARG A CA 1
ATOM 706 C C . ARG A 1 87 ? -0.828 -6.721 16.463 1.00 93.19 87 ARG A C 1
ATOM 708 O O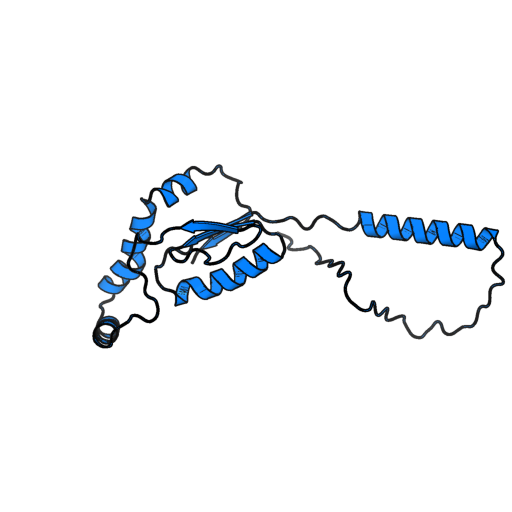 . ARG A 1 87 ? -1.224 -7.380 17.422 1.00 93.19 87 ARG A O 1
ATOM 715 N N . ARG A 1 88 ? -0.813 -5.385 16.485 1.00 91.62 88 ARG A N 1
ATOM 716 C CA . ARG A 1 88 ? -1.359 -4.564 17.583 1.00 91.62 88 ARG A CA 1
ATOM 717 C C . ARG A 1 88 ? -2.871 -4.350 17.482 1.00 91.62 88 ARG A C 1
ATOM 719 O O . ARG A 1 88 ? -3.430 -3.714 18.368 1.00 91.62 88 ARG A O 1
ATOM 726 N N . GLY A 1 89 ? -3.519 -4.909 16.460 1.00 92.31 89 GLY A N 1
ATOM 727 C CA . GLY A 1 89 ? -4.970 -4.891 16.292 1.00 92.31 89 GLY A CA 1
ATOM 728 C C . GLY A 1 89 ? -5.473 -3.929 15.220 1.00 92.31 89 GLY A C 1
ATOM 729 O O . GLY A 1 89 ? -6.672 -3.907 14.983 1.00 92.31 89 GLY A O 1
ATOM 730 N N . HIS A 1 90 ? -4.601 -3.159 14.560 1.00 95.19 90 HIS A N 1
ATOM 731 C CA . HIS A 1 90 ? -5.006 -2.301 13.441 1.00 95.19 90 HIS A CA 1
ATOM 732 C C . HIS A 1 90 ? -5.384 -3.140 12.216 1.00 95.19 90 HIS A C 1
ATOM 734 O O . HIS A 1 90 ? -4.787 -4.187 11.985 1.00 95.19 90 HIS A O 1
ATOM 740 N N . GLN A 1 91 ? -6.344 -2.680 11.413 1.00 97.19 91 GLN A N 1
ATOM 741 C CA . GLN A 1 91 ? -6.659 -3.317 10.136 1.00 97.19 91 GLN A CA 1
ATOM 742 C C . GLN A 1 91 ? -5.849 -2.656 9.027 1.00 97.19 91 GLN A C 1
ATOM 744 O O . GLN A 1 91 ? -5.922 -1.442 8.864 1.00 97.19 91 GLN A O 1
ATOM 749 N N . VAL A 1 92 ? -5.077 -3.440 8.279 1.00 97.94 92 VAL A N 1
ATOM 750 C CA . VAL A 1 92 ? -4.194 -2.946 7.221 1.00 97.94 92 VAL A CA 1
ATOM 751 C C . VAL A 1 92 ? -4.627 -3.501 5.873 1.00 97.94 92 VAL A C 1
ATOM 753 O O . VAL A 1 92 ? -4.635 -4.715 5.678 1.00 97.94 92 VAL A O 1
ATOM 756 N N . ASP A 1 93 ? -4.891 -2.601 4.932 1.00 97.88 93 ASP A N 1
ATOM 757 C CA . ASP A 1 93 ? -5.012 -2.912 3.512 1.00 97.88 93 ASP A CA 1
ATOM 758 C C . ASP A 1 93 ? -3.726 -2.457 2.806 1.00 97.88 93 ASP A C 1
ATOM 760 O O . ASP A 1 93 ? -3.391 -1.272 2.794 1.00 97.88 93 ASP A O 1
ATOM 764 N N . MET A 1 94 ? -2.983 -3.406 2.240 1.00 97.69 94 MET A N 1
ATOM 765 C CA . MET A 1 94 ? -1.654 -3.194 1.670 1.00 97.69 94 MET A CA 1
ATOM 766 C C . MET A 1 94 ? -1.686 -3.306 0.145 1.00 97.69 94 MET A C 1
ATOM 768 O O . MET A 1 94 ? -1.822 -4.402 -0.395 1.00 97.69 94 MET A O 1
ATOM 772 N N . VAL A 1 95 ? -1.476 -2.199 -0.565 1.00 97.62 95 VAL A N 1
ATOM 773 C CA . VAL A 1 95 ? -1.278 -2.193 -2.019 1.00 97.62 95 VAL A CA 1
ATOM 774 C C . VAL A 1 95 ? 0.203 -2.385 -2.326 1.00 97.62 95 VAL A C 1
ATOM 776 O O . VAL A 1 95 ? 1.008 -1.514 -2.001 1.00 97.62 95 VAL A O 1
ATOM 779 N N . SER A 1 96 ? 0.578 -3.511 -2.941 1.00 96.44 96 SER A N 1
ATOM 780 C CA . SER A 1 96 ? 1.966 -3.751 -3.372 1.00 96.44 96 SER A CA 1
ATOM 781 C C . SER A 1 96 ? 2.126 -4.909 -4.357 1.00 96.44 96 SER A C 1
ATOM 783 O O . SER A 1 96 ? 1.244 -5.755 -4.519 1.00 96.44 96 SER A O 1
ATOM 785 N N . HIS A 1 97 ? 3.312 -5.012 -4.962 1.00 95.75 97 HIS A N 1
ATOM 786 C CA . HIS A 1 97 ? 3.718 -6.167 -5.773 1.00 95.75 97 HIS A CA 1
ATOM 787 C C . HIS A 1 97 ? 4.112 -7.409 -4.951 1.00 95.75 97 HIS A C 1
ATOM 789 O O . HIS A 1 97 ? 4.358 -8.474 -5.525 1.00 95.75 97 HIS A O 1
ATOM 795 N N . PHE A 1 98 ? 4.190 -7.297 -3.621 1.00 96.00 98 PHE A N 1
ATOM 796 C CA . PHE A 1 98 ? 4.784 -8.303 -2.740 1.00 96.00 98 PHE A CA 1
ATOM 797 C C . PHE A 1 98 ? 3.777 -8.787 -1.683 1.00 96.00 98 PHE A C 1
ATOM 799 O O . PHE A 1 98 ? 3.939 -8.464 -0.507 1.00 96.00 98 PHE A O 1
ATOM 806 N N . PRO A 1 99 ? 2.756 -9.579 -2.069 1.00 95.62 99 PRO A N 1
ATOM 807 C CA . PRO A 1 99 ? 1.763 -10.076 -1.119 1.00 95.62 99 PRO A CA 1
ATOM 808 C C . PRO A 1 99 ? 2.407 -10.945 -0.032 1.00 95.62 99 PRO A C 1
ATOM 810 O O . PRO A 1 99 ? 3.445 -11.588 -0.258 1.00 95.62 99 PRO A O 1
ATOM 813 N N . ALA A 1 100 ? 1.781 -10.984 1.144 1.00 93.06 100 ALA A N 1
ATOM 814 C CA . ALA A 1 100 ? 2.245 -11.791 2.258 1.00 93.06 100 ALA A CA 1
ATOM 815 C C . ALA A 1 100 ? 2.279 -13.280 1.871 1.00 93.06 100 ALA A C 1
ATOM 817 O O . ALA A 1 100 ? 1.341 -13.819 1.287 1.00 93.06 100 ALA A O 1
ATOM 818 N N . LYS A 1 101 ? 3.384 -13.960 2.196 1.00 91.25 101 LYS A N 1
ATOM 819 C CA . LYS A 1 101 ? 3.523 -15.407 1.945 1.00 91.25 101 LYS A CA 1
ATOM 820 C C . LYS A 1 101 ? 2.715 -16.248 2.928 1.00 91.25 101 LYS A C 1
ATOM 822 O O . LYS A 1 101 ? 2.297 -17.349 2.592 1.00 91.25 101 LYS A O 1
ATOM 827 N N . GLU A 1 102 ? 2.533 -15.726 4.133 1.00 91.44 102 GLU A N 1
ATOM 828 C CA . GLU A 1 102 ? 1.802 -16.363 5.219 1.00 91.44 102 GLU A CA 1
ATOM 829 C C . GLU A 1 102 ? 0.630 -15.467 5.637 1.00 91.44 102 GLU A C 1
ATOM 831 O O . GLU A 1 102 ? 0.767 -14.237 5.581 1.00 91.44 102 GLU A O 1
ATOM 836 N N . PRO A 1 103 ? -0.503 -16.050 6.068 1.00 92.06 103 PRO A N 1
ATOM 837 C CA . PRO A 1 103 ? -1.635 -15.283 6.568 1.00 92.06 103 PRO A CA 1
ATOM 838 C C . PRO A 1 103 ? -1.249 -14.404 7.763 1.00 92.06 103 PRO A C 1
ATOM 840 O O . PRO A 1 103 ? -0.637 -14.872 8.723 1.00 92.06 103 PRO A O 1
ATOM 843 N N . VAL A 1 104 ? -1.658 -13.136 7.730 1.00 93.81 104 VAL A N 1
ATOM 844 C CA . VAL A 1 104 ? -1.493 -12.183 8.835 1.00 93.81 104 VAL A CA 1
ATOM 845 C C . VAL A 1 104 ? -2.878 -11.761 9.314 1.00 93.81 104 VAL A C 1
ATOM 847 O O . VAL A 1 104 ? -3.747 -11.428 8.510 1.00 93.81 104 VAL A O 1
ATOM 850 N N . ALA A 1 105 ? -3.107 -11.782 10.626 1.00 93.81 105 ALA A N 1
ATOM 851 C CA . ALA A 1 105 ? -4.359 -11.293 11.194 1.00 93.81 105 ALA A CA 1
ATOM 852 C C . ALA A 1 105 ? -4.518 -9.784 10.939 1.00 93.81 105 ALA A C 1
ATOM 854 O O . ALA A 1 105 ? -3.545 -9.038 11.022 1.00 93.81 105 ALA A O 1
ATOM 855 N N . ASN A 1 106 ? -5.750 -9.341 10.673 1.00 95.62 106 ASN A N 1
ATOM 856 C CA . ASN A 1 106 ? -6.084 -7.940 10.384 1.00 95.62 106 ASN A CA 1
ATOM 857 C C . ASN A 1 106 ? -5.329 -7.353 9.177 1.00 95.62 106 ASN A C 1
ATOM 859 O O . ASN A 1 106 ? -5.046 -6.158 9.138 1.00 95.62 106 ASN A O 1
ATOM 863 N N . TRP A 1 107 ? -5.011 -8.190 8.189 1.00 97.38 107 TRP A N 1
ATOM 864 C CA . TRP A 1 107 ? -4.275 -7.805 6.989 1.00 97.38 107 TRP A CA 1
ATOM 865 C C . TRP A 1 107 ? -5.023 -8.216 5.725 1.00 97.38 107 TRP A C 1
ATOM 867 O O . TRP A 1 107 ? -5.552 -9.326 5.641 1.00 97.38 107 TRP A O 1
ATOM 877 N N . ARG A 1 108 ? -5.008 -7.349 4.717 1.00 97.31 108 ARG A N 1
ATOM 878 C CA . ARG A 1 108 ? -5.497 -7.629 3.368 1.00 97.31 108 ARG A CA 1
ATOM 879 C C . ARG A 1 108 ? -4.470 -7.151 2.351 1.00 97.31 108 ARG A C 1
ATOM 881 O O . ARG A 1 108 ? -4.150 -5.969 2.299 1.00 97.31 108 ARG A O 1
ATOM 888 N N . ASP A 1 109 ? -4.009 -8.052 1.493 1.00 97.19 109 ASP A N 1
ATOM 889 C CA . ASP A 1 109 ? -3.187 -7.677 0.342 1.00 97.19 109 ASP A CA 1
ATOM 890 C C . ASP A 1 109 ? -4.069 -7.254 -0.841 1.00 97.19 109 ASP A C 1
ATOM 892 O O . ASP A 1 109 ? -4.898 -8.023 -1.330 1.00 97.19 109 ASP A O 1
ATOM 896 N N . ILE A 1 110 ? -3.842 -6.045 -1.344 1.00 96.88 110 ILE A N 1
ATOM 897 C CA . ILE A 1 110 ? -4.320 -5.562 -2.640 1.00 96.88 110 ILE A CA 1
ATOM 898 C C . ILE A 1 110 ? -3.156 -5.740 -3.621 1.00 96.88 110 ILE A C 1
ATOM 900 O O . ILE A 1 110 ? -2.269 -4.895 -3.756 1.00 96.88 110 ILE A O 1
ATOM 904 N N . SER A 1 111 ? -3.095 -6.914 -4.249 1.00 96.12 111 SER A N 1
ATOM 905 C CA . SER A 1 111 ? -1.889 -7.329 -4.964 1.00 96.12 111 SER A CA 1
ATOM 906 C C . SER A 1 111 ? -1.764 -6.712 -6.359 1.00 96.12 111 SER A C 1
ATOM 908 O O . SER A 1 111 ? -2.620 -6.899 -7.223 1.00 96.12 111 SER A O 1
ATOM 910 N N . LEU A 1 112 ? -0.619 -6.074 -6.597 1.00 95.69 112 LEU A N 1
ATOM 911 C CA . LEU A 1 112 ? -0.118 -5.640 -7.904 1.00 95.69 112 LEU A CA 1
ATOM 912 C C . LEU A 1 112 ? 0.862 -6.665 -8.506 1.00 95.69 112 LEU A C 1
ATOM 914 O O . LEU A 1 112 ? 1.592 -6.388 -9.457 1.00 95.69 112 LEU A O 1
ATOM 918 N N . LYS A 1 113 ? 0.965 -7.866 -7.929 1.00 94.69 113 LYS A N 1
ATOM 919 C CA . LYS A 1 113 ? 1.914 -8.878 -8.399 1.00 94.69 113 LYS A CA 1
ATOM 920 C C . LYS A 1 113 ? 1.650 -9.205 -9.873 1.00 94.69 113 LYS A C 1
ATOM 922 O O . LYS A 1 113 ? 0.538 -9.563 -10.244 1.00 94.69 113 LYS A O 1
ATOM 927 N N . GLY A 1 114 ? 2.696 -9.125 -10.692 1.00 91.38 114 GLY A N 1
ATOM 928 C CA . GLY A 1 114 ? 2.630 -9.439 -12.121 1.00 91.38 114 GLY A CA 1
ATOM 929 C C . GLY A 1 114 ? 2.223 -8.276 -13.029 1.00 91.38 114 GLY A C 1
ATOM 930 O O . GLY A 1 114 ? 2.282 -8.451 -14.240 1.00 91.38 114 GLY A O 1
ATOM 931 N N . THR A 1 115 ? 1.867 -7.100 -12.495 1.00 91.94 115 THR A N 1
ATOM 932 C CA . THR A 1 115 ? 1.603 -5.916 -13.337 1.00 91.94 115 THR A CA 1
ATOM 933 C C . THR A 1 115 ? 2.888 -5.242 -13.817 1.00 91.94 115 THR A C 1
ATOM 935 O O . THR A 1 115 ? 2.917 -4.709 -14.921 1.00 91.94 115 THR A O 1
ATOM 938 N N . LEU A 1 116 ? 3.963 -5.313 -13.024 1.00 89.44 116 LEU A N 1
ATOM 939 C CA . LEU A 1 116 ? 5.305 -4.854 -13.387 1.00 89.44 116 LEU A CA 1
ATOM 940 C C . LEU A 1 116 ? 6.367 -5.909 -13.034 1.00 89.44 116 LEU A C 1
ATOM 942 O O . LEU A 1 116 ? 6.148 -6.730 -12.132 1.00 89.44 116 LEU A O 1
ATOM 946 N N . PRO A 1 117 ? 7.534 -5.889 -13.707 1.00 87.94 117 PRO A N 1
ATOM 947 C CA . PRO A 1 117 ? 8.667 -6.732 -13.349 1.00 87.94 117 PRO A CA 1
ATOM 948 C C . PRO A 1 117 ? 9.201 -6.339 -11.970 1.00 87.94 117 PRO A C 1
ATOM 950 O O . PRO A 1 117 ? 9.568 -5.190 -11.739 1.00 87.94 117 PRO A O 1
ATOM 953 N N . THR A 1 118 ? 9.280 -7.294 -11.047 1.00 88.12 118 THR A N 1
ATOM 954 C CA . THR A 1 118 ? 9.798 -7.024 -9.701 1.00 88.12 118 THR A CA 1
ATOM 955 C C . THR A 1 118 ? 11.323 -7.054 -9.668 1.00 88.12 118 THR A C 1
ATOM 957 O O . THR A 1 118 ? 11.933 -8.018 -10.141 1.00 88.12 118 THR A O 1
ATOM 960 N N . SER A 1 119 ? 11.932 -6.058 -9.025 1.00 82.69 119 SER A N 1
ATOM 961 C CA . SER A 1 119 ? 13.368 -6.021 -8.738 1.00 82.69 119 SER A CA 1
ATOM 962 C C . SER A 1 119 ? 13.642 -6.603 -7.346 1.00 82.69 119 SER A C 1
ATOM 964 O O . SER A 1 119 ? 13.372 -5.975 -6.316 1.00 82.69 119 SER A O 1
ATOM 966 N N . VAL A 1 120 ? 14.118 -7.854 -7.312 1.00 84.19 120 VAL A N 1
ATOM 967 C CA . VAL A 1 120 ? 14.397 -8.624 -6.085 1.00 84.19 120 VAL A CA 1
ATOM 968 C C . VAL A 1 120 ? 15.723 -9.357 -6.250 1.00 84.19 120 VAL A C 1
ATOM 970 O O . VAL A 1 120 ? 15.744 -10.489 -6.727 1.00 84.19 120 VAL A O 1
ATOM 973 N N . ASN A 1 121 ? 16.835 -8.719 -5.876 1.00 77.75 121 ASN A N 1
ATOM 974 C CA . ASN A 1 121 ? 18.186 -9.296 -5.990 1.00 77.75 121 ASN A CA 1
ATOM 975 C C . ASN A 1 121 ? 18.502 -9.889 -7.382 1.00 77.75 121 ASN A C 1
ATOM 977 O O . ASN A 1 121 ? 19.324 -10.791 -7.504 1.00 77.75 121 ASN A O 1
ATOM 981 N N . ASN A 1 122 ? 17.827 -9.408 -8.427 1.00 75.62 122 ASN A N 1
ATOM 982 C CA . ASN A 1 122 ? 17.914 -9.915 -9.797 1.00 75.62 122 ASN A CA 1
ATOM 983 C C . ASN A 1 122 ? 18.541 -8.885 -10.747 1.00 75.62 122 ASN A C 1
ATOM 985 O O . ASN A 1 122 ? 18.390 -9.000 -11.961 1.00 75.62 122 ASN A O 1
ATOM 989 N N . MET A 1 123 ? 19.231 -7.884 -10.193 1.00 76.00 123 MET A N 1
ATOM 990 C CA . MET A 1 123 ? 19.939 -6.879 -10.971 1.00 76.00 123 MET A CA 1
ATOM 991 C C . MET A 1 123 ? 21.262 -7.458 -11.473 1.00 76.00 123 MET A C 1
ATOM 993 O O . MET A 1 123 ? 22.115 -7.867 -10.686 1.00 76.00 123 MET A O 1
ATOM 997 N N . THR A 1 124 ? 21.432 -7.498 -12.790 1.00 82.25 124 THR A N 1
ATOM 998 C CA . THR A 1 124 ? 22.687 -7.916 -13.421 1.00 82.25 124 THR A CA 1
ATOM 999 C C . THR A 1 124 ? 23.711 -6.782 -13.414 1.00 82.25 124 THR A C 1
ATOM 1001 O O . THR A 1 124 ? 23.360 -5.607 -13.289 1.00 82.25 124 THR A O 1
ATOM 1004 N N . PHE A 1 125 ? 24.991 -7.115 -13.601 1.00 81.94 125 PHE A N 1
ATOM 1005 C CA . PHE A 1 125 ? 26.057 -6.114 -13.725 1.00 81.94 125 PHE A CA 1
ATOM 1006 C C . PHE A 1 125 ? 25.777 -5.101 -14.851 1.00 81.94 125 PHE A C 1
ATOM 1008 O O . PHE A 1 125 ? 25.925 -3.897 -14.658 1.00 81.94 125 PHE A O 1
ATOM 1015 N N . GLU A 1 126 ? 25.273 -5.573 -15.993 1.00 81.00 126 GLU A N 1
ATOM 1016 C CA . GLU A 1 126 ? 24.892 -4.713 -17.120 1.00 81.00 126 GLU A CA 1
ATOM 1017 C C . GLU A 1 126 ? 23.723 -3.780 -16.780 1.00 81.00 126 GLU A C 1
ATOM 1019 O O . GLU A 1 126 ? 23.727 -2.609 -17.158 1.00 81.00 126 GLU A O 1
ATOM 1024 N N . GLN A 1 127 ? 22.728 -4.263 -16.027 1.00 77.31 127 GLN A N 1
ATOM 1025 C CA . GLN A 1 127 ? 21.628 -3.424 -15.541 1.00 77.31 127 GLN A CA 1
ATOM 1026 C C . GLN A 1 127 ? 22.113 -2.383 -14.527 1.00 77.31 127 GLN A C 1
ATOM 1028 O O . GLN A 1 127 ? 21.677 -1.236 -14.583 1.00 77.31 127 GLN A O 1
ATOM 1033 N N . SER A 1 128 ? 23.050 -2.752 -13.650 1.00 77.25 128 SER A N 1
ATOM 1034 C CA . SER A 1 128 ? 23.669 -1.824 -12.700 1.00 77.25 128 SER A CA 1
ATOM 1035 C C . SER A 1 128 ? 24.455 -0.725 -13.413 1.00 77.25 128 SER A C 1
ATOM 1037 O O . SER A 1 128 ? 24.355 0.439 -13.038 1.00 77.25 128 SER A O 1
ATOM 1039 N N . LYS A 1 129 ? 25.211 -1.068 -14.461 1.00 79.62 129 LYS A N 1
ATOM 1040 C CA . LYS A 1 129 ? 25.947 -0.089 -15.268 1.00 79.62 129 LYS A CA 1
ATOM 1041 C C . LYS A 1 129 ? 24.998 0.817 -16.054 1.00 79.62 129 LYS A C 1
ATOM 1043 O O . LYS A 1 129 ? 25.237 2.016 -16.150 1.00 79.62 129 LYS A O 1
ATOM 1048 N N . LYS A 1 130 ? 23.892 0.257 -16.560 1.00 75.12 130 LYS A N 1
ATOM 1049 C CA . LYS A 1 130 ? 22.818 1.040 -17.178 1.00 75.12 130 LYS A CA 1
ATOM 1050 C C . LYS A 1 130 ? 22.231 2.055 -16.209 1.00 75.12 130 LYS A C 1
ATOM 1052 O O . LYS A 1 130 ? 22.080 3.194 -16.621 1.00 75.12 130 LYS A O 1
ATOM 1057 N N . LEU A 1 131 ? 21.958 1.667 -14.962 1.00 74.69 131 LEU A N 1
ATOM 1058 C CA . LEU A 1 131 ? 21.426 2.565 -13.934 1.00 74.69 131 LEU A CA 1
ATOM 1059 C C . LEU A 1 131 ? 22.364 3.750 -13.651 1.00 74.69 131 LEU A C 1
ATOM 1061 O O . LEU A 1 131 ? 21.895 4.873 -13.527 1.00 74.69 131 LEU A O 1
ATOM 1065 N N . ASP A 1 132 ? 23.676 3.514 -13.608 1.00 72.75 132 ASP A N 1
ATOM 1066 C CA . ASP A 1 132 ? 24.683 4.574 -13.436 1.00 72.75 132 ASP A CA 1
ATOM 1067 C C . ASP A 1 132 ? 24.752 5.517 -14.654 1.00 72.75 132 ASP A C 1
ATOM 1069 O O . ASP A 1 132 ? 24.943 6.723 -14.526 1.00 72.75 132 ASP A O 1
ATOM 1073 N N . SER A 1 133 ? 24.515 4.974 -15.851 1.00 73.00 133 SER A N 1
ATOM 1074 C CA . SER A 1 133 ? 24.460 5.738 -17.103 1.00 73.00 133 SER A CA 1
ATOM 1075 C C . SER A 1 133 ? 2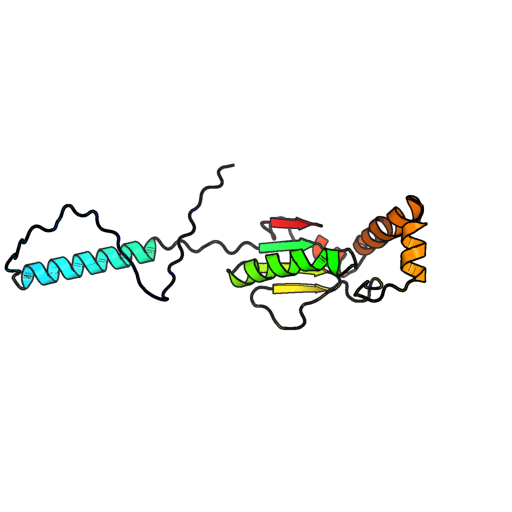3.076 6.300 -17.457 1.00 73.00 133 SER A C 1
ATOM 1077 O O . SER A 1 133 ? 22.942 6.942 -18.500 1.00 73.00 133 SER A O 1
ATOM 1079 N N . MET A 1 134 ? 22.041 6.026 -16.652 1.00 72.50 134 MET A N 1
ATOM 1080 C CA . MET A 1 134 ? 20.668 6.427 -16.961 1.00 72.50 134 MET A CA 1
ATOM 1081 C C . MET A 1 134 ? 20.554 7.944 -16.932 1.00 72.50 134 MET A C 1
ATOM 1083 O O . MET A 1 134 ? 20.973 8.613 -15.984 1.00 72.50 134 MET A O 1
ATOM 1087 N N . LEU A 1 135 ? 19.932 8.498 -17.970 1.00 75.19 135 LEU A N 1
ATOM 1088 C CA . LEU A 1 135 ? 19.579 9.906 -17.961 1.00 75.19 135 LEU A CA 1
ATOM 1089 C C . LEU A 1 135 ? 18.384 10.115 -17.028 1.00 75.19 135 LEU A C 1
ATOM 1091 O O . LEU A 1 135 ? 17.598 9.206 -16.760 1.00 75.19 135 LEU A O 1
ATOM 1095 N N . LYS A 1 136 ? 18.204 11.353 -16.558 1.00 73.75 136 LYS A N 1
ATOM 1096 C CA . LYS A 1 136 ? 17.087 11.708 -15.666 1.00 73.75 136 LYS A CA 1
ATOM 1097 C C . LYS A 1 136 ? 15.719 11.297 -16.233 1.00 73.75 136 LYS A C 1
ATOM 1099 O O . LYS A 1 136 ? 14.839 10.959 -15.455 1.00 73.75 136 LYS A O 1
ATOM 1104 N N . GLY A 1 137 ? 15.555 11.308 -17.560 1.00 76.00 137 GLY A N 1
ATOM 1105 C CA . GLY A 1 137 ? 14.327 10.870 -18.233 1.00 76.00 137 GLY A CA 1
ATOM 1106 C C . GLY A 1 137 ? 14.032 9.380 -18.045 1.00 76.00 137 GLY A C 1
ATOM 1107 O O . GLY A 1 137 ? 12.928 9.040 -17.641 1.00 76.00 137 GLY A O 1
ATOM 1108 N N . ASP A 1 138 ? 15.029 8.509 -18.224 1.00 78.56 138 ASP A N 1
ATOM 1109 C CA . ASP A 1 138 ? 14.865 7.058 -18.048 1.00 78.56 138 ASP A CA 1
ATOM 1110 C C . ASP A 1 138 ? 14.466 6.713 -16.608 1.00 78.56 138 ASP A C 1
ATOM 1112 O O . ASP A 1 138 ? 13.618 5.855 -16.361 1.00 78.56 138 ASP A O 1
ATOM 1116 N N . LEU A 1 139 ? 15.053 7.425 -15.641 1.00 78.38 139 LEU A N 1
ATOM 1117 C CA . LEU A 1 139 ? 14.704 7.262 -14.236 1.00 78.38 139 LEU A CA 1
ATOM 1118 C C . LEU A 1 139 ? 13.257 7.700 -13.967 1.00 78.38 139 LEU A C 1
ATOM 1120 O O . LEU A 1 139 ? 12.539 7.004 -13.251 1.00 78.38 139 LEU A O 1
ATOM 1124 N N . VAL A 1 140 ? 12.811 8.817 -14.549 1.00 83.69 140 VAL A N 1
ATOM 1125 C CA . VAL A 1 140 ? 11.429 9.311 -14.411 1.00 83.69 140 VAL A CA 1
ATOM 1126 C C . VAL A 1 140 ? 10.433 8.351 -15.059 1.00 83.69 140 VAL A C 1
ATOM 1128 O O . VAL A 1 140 ? 9.375 8.105 -14.483 1.00 83.69 140 VAL A O 1
ATOM 1131 N N . ASP A 1 141 ? 10.772 7.751 -16.196 1.00 81.88 141 ASP A N 1
ATOM 1132 C CA . ASP A 1 141 ? 9.906 6.769 -16.845 1.00 81.88 141 ASP A CA 1
ATOM 1133 C C . ASP A 1 141 ? 9.734 5.512 -15.984 1.00 81.88 141 ASP A C 1
ATOM 1135 O O . ASP A 1 141 ? 8.611 5.057 -15.749 1.00 81.88 141 ASP A O 1
ATOM 1139 N N . ILE A 1 142 ? 10.836 4.973 -15.458 1.00 76.75 142 ILE A N 1
ATOM 1140 C CA . ILE A 1 142 ? 10.824 3.720 -14.689 1.00 76.75 142 ILE A CA 1
ATOM 1141 C C . ILE A 1 142 ? 10.219 3.913 -13.295 1.00 76.75 142 ILE A C 1
ATOM 1143 O O . ILE A 1 142 ? 9.474 3.060 -12.820 1.00 76.75 142 ILE A O 1
ATOM 1147 N N . THR A 1 143 ? 10.535 5.018 -12.619 1.00 78.94 143 THR A N 1
ATOM 1148 C CA . THR A 1 143 ? 10.083 5.253 -11.234 1.00 78.94 143 THR A CA 1
ATOM 1149 C C . THR A 1 143 ? 8.755 6.002 -11.156 1.00 78.94 143 THR A C 1
ATOM 1151 O O . THR A 1 143 ? 7.984 5.786 -10.221 1.00 78.94 143 THR A O 1
ATOM 1154 N N . GLY A 1 144 ? 8.458 6.849 -12.142 1.00 85.06 144 GLY A N 1
ATOM 1155 C CA . GLY A 1 144 ? 7.272 7.697 -12.182 1.00 85.06 144 GLY A CA 1
ATOM 1156 C C . GLY A 1 144 ? 6.210 7.182 -13.145 1.00 85.06 144 GLY A C 1
ATOM 1157 O O . GLY A 1 144 ? 5.120 6.821 -12.707 1.00 85.06 144 GLY A O 1
ATOM 1158 N N . TYR A 1 145 ? 6.503 7.146 -14.448 1.00 89.38 145 TYR A N 1
ATOM 1159 C CA . TYR A 1 145 ? 5.487 6.853 -15.470 1.00 89.38 145 TYR A CA 1
ATOM 1160 C C . TYR A 1 145 ? 4.893 5.447 -15.326 1.00 89.38 145 TYR A C 1
ATOM 1162 O O . TYR A 1 145 ? 3.674 5.305 -15.248 1.00 89.38 145 TYR A O 1
ATOM 1170 N N . GLN A 1 146 ? 5.733 4.413 -15.209 1.00 87.19 146 GLN A N 1
ATOM 1171 C CA . GLN A 1 146 ? 5.261 3.032 -15.030 1.00 87.19 146 GLN A CA 1
ATOM 1172 C C . GLN A 1 146 ? 4.418 2.866 -13.760 1.00 87.19 146 GLN A C 1
ATOM 1174 O O . GLN A 1 146 ? 3.385 2.197 -13.779 1.00 87.19 146 GLN A O 1
ATOM 1179 N N . THR A 1 147 ? 4.824 3.521 -12.674 1.00 87.12 147 THR A N 1
ATOM 1180 C CA . THR A 1 147 ? 4.077 3.556 -11.414 1.00 87.12 147 THR A CA 1
ATOM 1181 C C . THR A 1 147 ? 2.737 4.279 -11.579 1.00 87.12 147 THR A C 1
ATOM 1183 O O . THR A 1 147 ? 1.719 3.824 -11.067 1.00 87.12 147 THR A O 1
ATOM 1186 N N . CYS A 1 148 ? 2.707 5.382 -12.331 1.00 89.69 148 CYS A N 1
ATOM 1187 C CA . CYS A 1 148 ? 1.497 6.152 -12.618 1.00 89.69 148 CYS A CA 1
ATOM 1188 C C . CYS A 1 148 ? 0.481 5.338 -13.431 1.00 89.69 148 CYS A C 1
ATOM 1190 O O . CYS A 1 148 ? -0.716 5.372 -13.145 1.00 89.69 148 CYS A O 1
ATOM 1192 N N . GLU A 1 149 ? 0.941 4.535 -14.393 1.00 91.38 149 GLU A N 1
ATOM 1193 C CA . GLU A 1 149 ? 0.065 3.666 -15.186 1.00 91.38 149 GLU A CA 1
ATOM 1194 C C . GLU A 1 149 ? -0.664 2.613 -14.330 1.00 91.38 149 GLU A C 1
ATOM 1196 O O . GLU A 1 149 ? -1.778 2.209 -14.673 1.00 91.38 149 GLU A O 1
ATOM 1201 N N . LEU A 1 150 ? -0.127 2.240 -13.159 1.00 92.12 150 LEU A N 1
ATOM 1202 C CA . LEU A 1 150 ? -0.818 1.357 -12.209 1.00 92.12 150 LEU A CA 1
ATOM 1203 C C . LEU A 1 150 ? -2.115 1.961 -11.661 1.00 92.12 150 LEU A C 1
ATOM 1205 O O . LEU A 1 150 ? -2.979 1.208 -11.204 1.00 92.12 150 LEU A O 1
ATOM 1209 N N . LEU A 1 151 ? -2.305 3.283 -11.738 1.00 90.81 151 LEU A N 1
ATOM 1210 C CA . LEU A 1 151 ? -3.568 3.914 -11.352 1.00 90.81 151 LEU A CA 1
ATOM 1211 C C . LEU A 1 151 ? -4.749 3.446 -12.211 1.00 90.81 151 LEU A C 1
ATOM 1213 O O . LEU A 1 151 ? -5.887 3.486 -11.754 1.00 90.81 151 LEU A O 1
ATOM 1217 N N . LYS A 1 152 ? -4.477 2.967 -13.430 1.00 92.44 152 LYS A N 1
ATOM 1218 C CA . LYS A 1 152 ? -5.479 2.408 -14.348 1.00 92.44 152 LYS A CA 1
ATOM 1219 C C . LYS A 1 152 ? -5.743 0.919 -14.108 1.00 92.44 152 LYS A C 1
ATOM 1221 O O . LYS A 1 152 ? -6.538 0.319 -14.825 1.00 92.44 152 LYS A O 1
ATOM 1226 N N . SER A 1 153 ? -5.050 0.294 -13.153 1.00 94.19 153 SER A N 1
ATOM 1227 C CA . SER A 1 153 ? -5.245 -1.125 -12.852 1.00 94.19 153 SER A CA 1
ATOM 1228 C C . SER A 1 153 ? -6.620 -1.379 -12.216 1.00 94.19 153 SER A C 1
ATOM 1230 O O . SER A 1 153 ? -7.103 -0.533 -11.457 1.00 94.19 153 SER A O 1
ATOM 1232 N N . PRO A 1 154 ? -7.235 -2.556 -12.443 1.00 95.12 154 PRO A N 1
ATOM 1233 C CA . PRO A 1 154 ? -8.508 -2.915 -11.814 1.00 95.12 154 PRO A CA 1
ATOM 1234 C C . PRO A 1 154 ? -8.475 -2.819 -10.284 1.00 95.12 154 PRO A C 1
ATOM 1236 O O . PRO A 1 154 ? -9.447 -2.397 -9.666 1.00 95.12 154 PRO A O 1
ATOM 1239 N N . GLN A 1 155 ? -7.336 -3.161 -9.672 1.00 94.75 155 GLN A N 1
ATOM 1240 C CA . GLN A 1 155 ? -7.123 -3.081 -8.229 1.00 94.75 155 GLN A CA 1
ATOM 1241 C C . GLN A 1 155 ? -7.231 -1.643 -7.720 1.00 94.75 155 GLN A C 1
ATOM 1243 O O . GLN A 1 155 ? -7.856 -1.398 -6.688 1.00 94.75 155 GLN A O 1
ATOM 1248 N N . MET A 1 156 ? -6.630 -0.690 -8.438 1.00 94.19 156 MET A N 1
ATOM 1249 C CA . MET A 1 156 ? -6.718 0.717 -8.064 1.00 94.19 156 MET A CA 1
ATOM 1250 C C . MET A 1 156 ? -8.104 1.284 -8.366 1.00 94.19 156 MET A C 1
ATOM 1252 O O . MET A 1 156 ? -8.635 2.046 -7.566 1.00 94.19 156 MET A O 1
ATOM 1256 N N . GLU A 1 157 ? -8.731 0.878 -9.469 1.00 94.25 157 GLU A N 1
ATOM 1257 C CA . GLU A 1 157 ? -10.092 1.300 -9.797 1.00 94.25 157 GLU A CA 1
ATOM 1258 C C . GLU A 1 157 ? -11.106 0.848 -8.730 1.00 94.25 157 GLU A C 1
ATOM 1260 O O . GLU A 1 157 ? -11.972 1.623 -8.324 1.00 94.25 157 GLU A O 1
ATOM 1265 N N . GLU A 1 158 ? -10.986 -0.386 -8.231 1.00 94.50 158 GLU A N 1
ATOM 1266 C CA . GLU A 1 158 ? -11.790 -0.886 -7.110 1.00 94.50 158 GLU A CA 1
ATOM 1267 C C . GLU A 1 158 ? -11.499 -0.102 -5.825 1.00 94.50 158 GLU A C 1
ATOM 1269 O O . GLU A 1 158 ? -12.427 0.338 -5.143 1.00 94.50 158 GLU A O 1
ATOM 1274 N N . LEU A 1 159 ? -10.221 0.146 -5.523 1.00 94.88 159 LEU A N 1
ATOM 1275 C CA . LEU A 1 159 ? -9.826 0.913 -4.346 1.00 94.88 159 LEU A CA 1
ATOM 1276 C C . LEU A 1 159 ? -10.381 2.345 -4.383 1.00 94.88 159 LEU A C 1
ATOM 1278 O O . LEU A 1 159 ? -10.891 2.824 -3.373 1.00 94.88 159 LEU A O 1
ATOM 1282 N N . LEU A 1 160 ? -10.365 3.006 -5.542 1.00 93.56 160 LEU A N 1
ATOM 1283 C CA . LEU A 1 160 ? -10.895 4.361 -5.731 1.00 93.56 160 LEU A CA 1
ATOM 1284 C C . LEU A 1 160 ? -12.423 4.443 -5.591 1.00 93.56 160 LEU A C 1
ATOM 1286 O O . LEU A 1 160 ? -12.946 5.510 -5.269 1.00 93.56 160 LEU A O 1
ATOM 1290 N N . LYS A 1 161 ? -13.145 3.333 -5.789 1.00 95.31 161 LYS A N 1
ATOM 1291 C CA . LYS A 1 161 ? -14.597 3.241 -5.539 1.00 95.31 161 LYS A CA 1
ATOM 1292 C C . LYS A 1 161 ? -14.935 3.128 -4.049 1.00 95.31 161 LYS A C 1
ATOM 1294 O O . LYS A 1 161 ? -16.106 3.236 -3.684 1.00 95.31 161 LYS A O 1
ATOM 1299 N N . THR A 1 162 ? -13.939 2.928 -3.185 1.00 94.88 162 THR A N 1
ATOM 1300 C CA . THR A 1 162 ? -14.142 2.825 -1.737 1.00 94.88 162 THR A CA 1
ATOM 1301 C C . THR A 1 162 ? -14.741 4.126 -1.178 1.00 94.88 162 THR A C 1
ATOM 1303 O O . THR A 1 162 ? -14.227 5.211 -1.467 1.00 94.88 162 THR A O 1
ATOM 1306 N N . PRO A 1 163 ? -15.806 4.065 -0.353 1.00 95.75 163 PRO A N 1
ATOM 1307 C CA . PRO A 1 163 ? -16.421 5.256 0.222 1.00 95.75 163 PRO A CA 1
ATOM 1308 C C . PRO A 1 163 ? -15.436 6.105 1.034 1.00 95.75 163 PRO A C 1
ATOM 1310 O O . PRO A 1 163 ? -14.603 5.586 1.788 1.00 95.75 163 PRO A O 1
ATOM 1313 N N . LYS A 1 164 ? -15.570 7.433 0.937 1.00 92.38 164 LYS A N 1
ATOM 1314 C CA . LYS A 1 164 ? -14.806 8.371 1.772 1.00 92.38 164 LYS A CA 1
ATOM 1315 C C . LYS A 1 164 ? -15.082 8.099 3.255 1.00 92.38 164 LYS A C 1
ATOM 1317 O O . LYS A 1 164 ? -16.229 7.905 3.640 1.00 92.38 164 LYS A O 1
ATOM 1322 N N . GLY A 1 165 ? -14.029 8.112 4.072 1.00 92.62 165 GLY A N 1
ATOM 1323 C CA . GLY A 1 165 ? -14.109 7.808 5.506 1.00 92.62 165 GLY A CA 1
ATOM 1324 C C . GLY A 1 165 ? -13.936 6.327 5.865 1.00 92.62 165 GLY A C 1
ATOM 1325 O O . GLY A 1 165 ? -14.053 5.984 7.033 1.00 92.62 165 GLY A O 1
ATOM 1326 N N . THR A 1 166 ? -13.638 5.448 4.898 1.00 95.25 166 THR A N 1
ATOM 1327 C CA . THR A 1 166 ? -13.353 4.022 5.173 1.00 95.25 166 THR A CA 1
ATOM 1328 C C . THR A 1 166 ? -12.008 3.795 5.871 1.00 95.25 166 THR A C 1
ATOM 1330 O O . THR A 1 166 ? -11.860 2.829 6.620 1.00 95.25 166 THR A O 1
ATOM 1333 N N . TYR A 1 167 ? -11.025 4.657 5.602 1.00 96.62 167 TYR A N 1
ATOM 1334 C CA . TYR A 1 167 ? -9.689 4.591 6.187 1.00 96.62 167 TYR A CA 1
ATOM 1335 C C . TYR A 1 167 ? -9.446 5.817 7.058 1.00 96.62 167 TYR A C 1
ATOM 1337 O O . TYR A 1 167 ? -9.729 6.941 6.641 1.00 96.62 167 TYR A O 1
ATOM 1345 N N . ASP A 1 168 ? -8.886 5.586 8.241 1.00 95.75 168 ASP A N 1
ATOM 1346 C CA . ASP A 1 168 ? -8.511 6.639 9.186 1.00 95.75 168 ASP A CA 1
ATOM 1347 C C . ASP A 1 168 ? -7.155 7.253 8.817 1.00 95.75 168 ASP A C 1
ATOM 1349 O O . ASP A 1 168 ? -6.906 8.437 9.044 1.00 95.75 168 ASP A O 1
ATOM 1353 N N . VAL A 1 169 ? -6.262 6.427 8.257 1.00 95.75 169 VAL A N 1
ATOM 1354 C CA . VAL A 1 169 ? -4.891 6.800 7.898 1.00 95.75 169 VAL A CA 1
ATOM 1355 C C . VAL A 1 169 ? -4.531 6.202 6.543 1.00 95.75 169 VAL A C 1
ATOM 1357 O O . VAL A 1 169 ? -4.803 5.030 6.278 1.00 95.75 169 VAL A O 1
ATOM 1360 N N . ILE A 1 170 ? -3.875 7.008 5.707 1.00 96.44 170 ILE A N 1
ATOM 1361 C CA . ILE A 1 170 ? -3.295 6.581 4.434 1.00 96.44 170 ILE A CA 1
ATOM 1362 C C . ILE A 1 170 ? -1.783 6.801 4.502 1.00 96.44 170 ILE A C 1
ATOM 1364 O O . ILE A 1 170 ? -1.335 7.904 4.811 1.00 96.44 170 ILE A O 1
ATOM 1368 N N . ILE A 1 171 ? -1.005 5.755 4.227 1.00 96.75 171 ILE A N 1
ATOM 1369 C CA . ILE A 1 171 ? 0.463 5.798 4.175 1.00 96.75 171 ILE A CA 1
ATOM 1370 C C . ILE A 1 171 ? 0.890 5.515 2.739 1.00 96.75 171 ILE A C 1
ATOM 1372 O O . ILE A 1 171 ? 0.546 4.463 2.202 1.00 96.75 171 ILE A O 1
ATOM 1376 N N . VAL A 1 172 ? 1.639 6.434 2.141 1.00 94.19 172 VAL A N 1
ATOM 1377 C CA . VAL A 1 172 ? 2.097 6.346 0.750 1.00 94.19 172 VAL A CA 1
ATOM 1378 C C . VAL A 1 172 ? 3.615 6.452 0.723 1.00 94.19 172 VAL A C 1
ATOM 1380 O O . VAL A 1 172 ? 4.191 7.206 1.510 1.00 94.19 172 VAL A O 1
ATOM 1383 N N . GLU A 1 173 ? 4.218 5.667 -0.157 1.00 89.69 173 GLU A N 1
ATOM 1384 C CA . GLU A 1 173 ? 5.627 5.749 -0.537 1.00 89.69 173 GLU A CA 1
ATOM 1385 C C . GLU A 1 173 ? 5.937 6.930 -1.468 1.00 89.69 173 GLU A C 1
ATOM 1387 O O . GLU A 1 173 ? 5.188 7.118 -2.455 1.00 89.69 173 GLU A O 1
#

pLDDT: mean 77.47, std 22.47, range [26.8, 98.06]

Organism: NCBI:txid1563983

Secondary structure (DSSP, 8-state):
------------SS-------TT----------HHHHHHHHHHHHHHHHHHHHT-------EEEEEE---BHHHHHHHHHHHHHHHHTT-EEEEEESS--SS--TTEEEEE-BTTB--BSS---HHHHHHHHT--HHHHHIIIIIHHHHGGGSHHHHHHHTSPTTS-SEEEE-

Radius of gyration: 27.06 Å; chains: 1; bounding box: 43×35×83 Å

Sequence (173 aa):
YSFYNRVCRCNFGSRIYFYLPSSFYGAFMIRYGNSKKMAMLKFLSLLMVLLIVQCESTSALRILSVWPFAGKSHFIHGDILLRELARRGHQVDMVSHFPAKEPVANWRDISLKGTLPTSVNNMTFEQSKKLDSMLKGDLVDITGYQTCELLKSPQMEELLKTPKGTYDVIIVE

Foldseek 3Di:
DDPDDDDDDPPPDDDDDDPDPPPPPDDDPPPQDPVNVVVVVVVVVVVVVVVVVPPPDPDQFAEEEAQLALEPVSCVVVVVVVLVSQVVPHAYEYEYLDDDPDDGHNYHYLHPNPLDDHDDVPQDPVNVVCVVVPDPVNVCCNGPVSSVVCCVPPSNVVVVPDDPPPGPYYHYD